Protein AF-A0A7W4B3J1-F1 (afdb_monomer_lite)

Foldseek 3Di:
DDPDPDQPPFPDADDDDDPVRDQAFDDDPDPCPVVQWDADRRGRTITGDPSVSVVVVCVPPVDDPPDD

Secondary structure (DSSP, 8-state):
------S--EEEE-----TT-PPP-----SS-TT--EEE-TTT-EEEE-HHHHHHHHHHHSSS-----

pLDDT: mean 76.05, std 18.33, range [42.06, 94.69]

Structure (mmCIF, N/CA/C/O backbone):
data_AF-A0A7W4B3J1-F1
#
_entry.id   AF-A0A7W4B3J1-F1
#
loop_
_atom_site.group_PDB
_atom_site.id
_atom_site.type_symbol
_atom_site.label_atom_id
_atom_site.label_alt_id
_atom_site.label_comp_id
_atom_site.label_asym_id
_atom_site.label_entity_id
_atom_site.label_seq_id
_atom_site.pdbx_PDB_ins_code
_atom_site.Cartn_x
_atom_site.Cartn_y
_atom_site.Cartn_z
_atom_site.occupancy
_atom_site.B_iso_or_equiv
_atom_site.auth_seq_id
_atom_site.auth_comp_id
_atom_site.auth_asym_id
_atom_site.auth_atom_id
_atom_site.pdbx_PDB_model_num
ATOM 1 N N . TYR A 1 1 ? 27.472 10.452 -4.886 1.00 42.12 1 TYR A N 1
ATOM 2 C CA . TYR A 1 1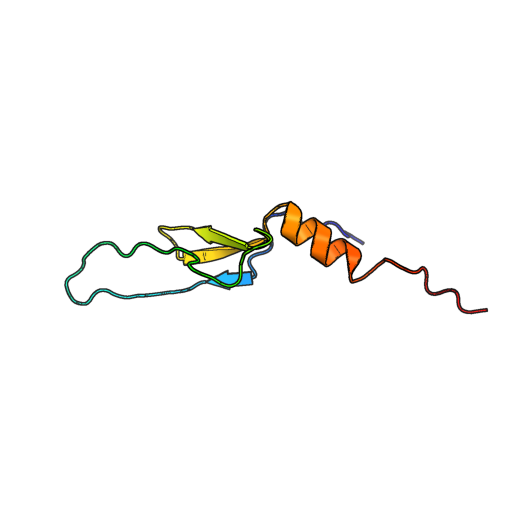 ? 26.050 10.484 -5.261 1.00 42.12 1 TYR A CA 1
ATOM 3 C C . TYR A 1 1 ? 25.506 9.114 -4.891 1.00 42.12 1 TYR A C 1
ATOM 5 O O . TYR A 1 1 ? 26.180 8.142 -5.190 1.00 42.12 1 TYR A O 1
ATOM 13 N N . PHE A 1 2 ? 24.453 9.031 -4.074 1.00 42.06 2 PHE A N 1
ATOM 14 C CA . PHE A 1 2 ? 23.901 7.751 -3.611 1.00 42.06 2 PHE A CA 1
ATOM 15 C C . PHE A 1 2 ? 22.605 7.506 -4.382 1.00 42.06 2 PHE A C 1
ATOM 17 O O . PHE A 1 2 ? 21.563 8.053 -4.046 1.00 42.06 2 PHE A O 1
ATOM 24 N N . GLU A 1 3 ? 22.726 6.737 -5.456 1.00 43.88 3 GLU A N 1
ATOM 25 C CA . GLU A 1 3 ? 21.714 6.491 -6.494 1.00 43.88 3 GLU A CA 1
ATOM 26 C C . GLU A 1 3 ? 20.807 5.282 -6.223 1.00 43.88 3 GLU A C 1
ATOM 28 O O . GLU A 1 3 ? 20.117 4.799 -7.110 1.00 43.88 3 GLU A O 1
ATOM 33 N N . ASN A 1 4 ? 20.773 4.792 -4.985 1.00 49.84 4 ASN A N 1
ATOM 34 C CA . ASN A 1 4 ? 19.984 3.623 -4.620 1.00 49.84 4 ASN A CA 1
ATOM 35 C C . ASN A 1 4 ? 18.914 4.045 -3.609 1.00 49.84 4 ASN A C 1
ATOM 37 O O . ASN A 1 4 ? 19.133 3.976 -2.399 1.00 49.84 4 ASN A O 1
ATOM 41 N N . SER A 1 5 ? 17.775 4.549 -4.100 1.00 50.31 5 SER A N 1
ATOM 42 C CA . SER A 1 5 ? 16.572 4.640 -3.269 1.00 50.31 5 SER A CA 1
ATOM 43 C C . SER A 1 5 ? 16.123 3.201 -3.023 1.00 50.31 5 SER A C 1
ATOM 45 O O . SER A 1 5 ? 15.448 2.595 -3.848 1.00 50.31 5 SER A O 1
ATOM 47 N N . SER A 1 6 ? 16.640 2.612 -1.944 1.00 50.06 6 SER A N 1
ATOM 48 C CA . SER A 1 6 ? 16.265 1.284 -1.467 1.00 50.06 6 SER A CA 1
ATOM 49 C C . SER A 1 6 ? 14.742 1.167 -1.400 1.00 50.06 6 SER A C 1
ATOM 51 O O . SER A 1 6 ? 14.085 2.145 -1.045 1.00 50.06 6 SER A O 1
ATOM 53 N N . ASP A 1 7 ? 14.233 -0.026 -1.709 1.00 50.50 7 ASP A N 1
ATOM 54 C CA . ASP A 1 7 ? 12.856 -0.553 -1.595 1.00 50.50 7 ASP A CA 1
ATOM 55 C C . ASP A 1 7 ? 11.915 0.062 -0.535 1.00 50.50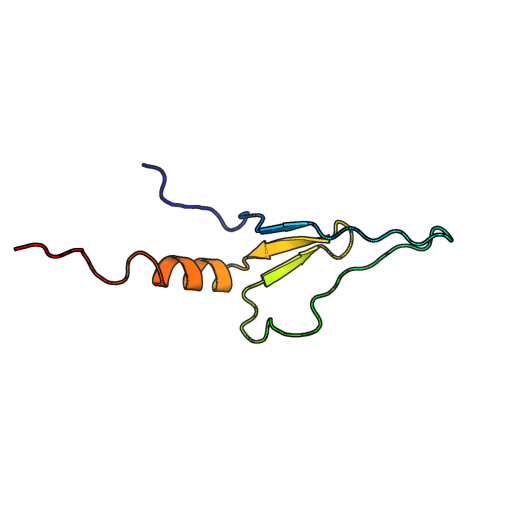 7 ASP A C 1
ATOM 57 O O . ASP A 1 7 ? 10.704 0.055 -0.700 1.00 50.50 7 ASP A O 1
ATOM 61 N N . SER A 1 8 ? 12.453 0.694 0.499 1.00 53.12 8 SER A N 1
ATOM 62 C CA . SER A 1 8 ? 11.773 1.519 1.500 1.00 53.12 8 SER A CA 1
ATOM 63 C C . SER A 1 8 ? 11.344 2.937 1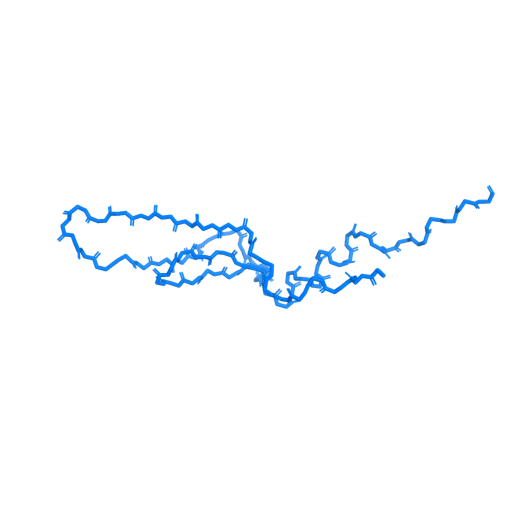.038 1.00 53.12 8 SER A C 1
ATOM 65 O O . SER A 1 8 ? 11.213 3.837 1.878 1.00 53.12 8 SER A O 1
ATOM 67 N N . THR A 1 9 ? 11.125 3.207 -0.255 1.00 65.88 9 THR A N 1
ATOM 68 C CA . THR A 1 9 ? 10.561 4.512 -0.657 1.00 65.88 9 THR A CA 1
ATOM 69 C C . THR A 1 9 ? 9.083 4.566 -0.260 1.00 65.88 9 THR A C 1
ATOM 71 O O . THR A 1 9 ? 8.223 3.899 -0.838 1.00 65.88 9 THR A O 1
ATOM 74 N N . VAL A 1 10 ? 8.788 5.336 0.787 1.00 74.00 10 VAL A N 1
ATOM 75 C CA . VAL A 1 10 ? 7.413 5.594 1.219 1.00 74.00 10 VAL A CA 1
ATOM 76 C C . VAL A 1 10 ? 6.803 6.607 0.259 1.00 74.00 10 VAL A C 1
ATOM 78 O O . VAL A 1 10 ? 7.269 7.741 0.169 1.00 74.00 10 VAL A O 1
ATOM 81 N N . ILE A 1 11 ? 5.748 6.197 -0.444 1.00 81.75 11 ILE A N 1
ATOM 82 C CA . ILE A 1 11 ? 5.006 7.066 -1.364 1.00 81.75 11 ILE A CA 1
ATOM 83 C C . ILE A 1 11 ? 4.010 7.925 -0.580 1.00 81.75 11 ILE A C 1
ATOM 85 O O . ILE A 1 11 ? 3.803 9.097 -0.893 1.00 81.75 11 ILE A O 1
ATOM 89 N N . GLY A 1 12 ? 3.405 7.356 0.466 1.00 84.94 12 GLY A N 1
ATOM 90 C CA . GLY A 1 12 ? 2.469 8.063 1.332 1.00 84.94 12 GLY A CA 1
ATOM 91 C C . GLY A 1 12 ? 1.839 7.170 2.395 1.00 84.94 12 GLY A C 1
ATOM 92 O O . GLY A 1 12 ? 2.174 5.995 2.528 1.00 84.94 12 GLY A O 1
ATOM 93 N N . THR A 1 13 ? 0.911 7.734 3.164 1.00 89.19 13 THR A N 1
ATOM 94 C CA . THR A 1 13 ? 0.182 7.017 4.218 1.00 89.19 13 THR A CA 1
ATOM 95 C C . THR A 1 13 ? -1.298 7.358 4.144 1.00 89.19 13 THR A C 1
ATOM 97 O O . THR A 1 13 ? -1.667 8.529 4.042 1.00 89.19 13 THR A O 1
ATOM 100 N N . VAL A 1 14 ? -2.143 6.334 4.208 1.00 88.38 14 VAL A N 1
ATOM 101 C CA . VAL A 1 14 ? -3.598 6.468 4.296 1.00 88.38 14 VAL A CA 1
ATOM 102 C C . VAL A 1 14 ? -4.021 6.313 5.751 1.00 88.38 14 VAL A C 1
ATOM 104 O O . VAL A 1 14 ? -3.550 5.419 6.444 1.00 88.38 14 VAL A O 1
ATOM 107 N N . ASN A 1 15 ? -4.930 7.174 6.208 1.00 89.50 15 ASN A N 1
ATOM 108 C CA . ASN A 1 15 ? -5.470 7.121 7.562 1.00 89.50 15 ASN A CA 1
ATOM 109 C C . ASN A 1 15 ? -6.999 7.086 7.530 1.00 89.50 15 ASN A C 1
ATOM 111 O O . ASN A 1 15 ? -7.634 7.982 6.972 1.00 89.50 15 ASN A O 1
ATOM 115 N N . ALA A 1 16 ? -7.579 6.091 8.191 1.00 87.06 16 ALA A N 1
ATOM 116 C CA . ALA A 1 16 ? -9.006 5.959 8.425 1.00 87.06 16 ALA A CA 1
ATOM 117 C C . ALA A 1 16 ? -9.284 5.751 9.920 1.00 87.06 16 ALA A C 1
ATOM 119 O O . ALA A 1 16 ? -8.486 5.162 10.647 1.00 87.06 16 ALA A O 1
ATOM 120 N N . ILE A 1 17 ? -10.416 6.290 10.373 1.00 86.12 17 ILE A N 1
ATOM 121 C CA . ILE A 1 17 ? -10.848 6.275 11.771 1.00 86.12 17 ILE A CA 1
ATOM 122 C C . ILE A 1 17 ? -12.236 5.643 11.802 1.00 86.12 17 ILE A C 1
ATOM 124 O O . ILE A 1 17 ? -13.161 6.181 11.196 1.00 86.12 17 ILE A O 1
ATOM 128 N N . ASP A 1 18 ? -12.363 4.522 12.506 1.00 84.12 18 ASP A N 1
ATOM 129 C CA . ASP A 1 18 ? -13.649 3.909 12.831 1.00 84.12 18 ASP A CA 1
ATOM 130 C C . ASP A 1 18 ? -14.205 4.575 14.107 1.00 84.12 18 ASP A C 1
ATOM 132 O O . ASP A 1 18 ? -13.552 4.492 15.154 1.00 84.12 18 ASP A O 1
ATOM 136 N N . PRO A 1 19 ? -15.351 5.283 14.053 1.00 85.25 19 PRO A N 1
ATOM 137 C CA . PRO A 1 19 ? -15.923 5.979 15.212 1.00 85.25 19 PRO A CA 1
ATOM 138 C C . PRO A 1 19 ? -16.233 5.051 16.395 1.00 85.25 19 PRO A C 1
ATOM 140 O O . PRO A 1 19 ? -16.239 5.490 17.546 1.00 85.25 19 PRO A O 1
ATOM 143 N N . GLU A 1 20 ? -16.475 3.774 16.113 1.00 92.94 20 GLU A N 1
ATOM 144 C CA . GLU A 1 20 ? -16.789 2.728 17.078 1.00 92.94 20 GLU A CA 1
ATOM 145 C C . GLU A 1 20 ? -15.536 2.009 17.622 1.00 92.94 20 GLU A C 1
ATOM 147 O O . GLU A 1 20 ? -15.639 1.221 18.564 1.00 92.94 20 GLU A O 1
ATOM 152 N N . GLY A 1 21 ? -14.343 2.322 17.099 1.00 83.88 21 GLY A N 1
ATOM 153 C CA . GLY A 1 21 ? -13.056 1.802 17.572 1.00 83.88 21 GLY A CA 1
ATOM 154 C C . GLY A 1 21 ? -12.679 0.418 17.035 1.00 83.88 21 GLY A C 1
ATOM 155 O O . GLY A 1 21 ? -11.794 -0.238 17.588 1.00 83.88 21 GLY A O 1
ATOM 156 N N . THR A 1 22 ? -13.334 -0.042 15.971 1.00 89.31 22 THR A N 1
ATOM 157 C CA . THR A 1 22 ? -13.006 -1.300 15.294 1.00 89.31 22 THR A CA 1
ATOM 158 C C . THR A 1 22 ? -11.640 -1.191 14.608 1.00 89.31 22 THR A C 1
ATOM 160 O O . THR A 1 22 ? -11.321 -0.144 14.037 1.00 89.31 22 THR A O 1
ATOM 163 N N . PRO A 1 23 ? -10.809 -2.254 14.615 1.00 86.94 23 PRO A N 1
ATOM 164 C CA . PRO A 1 23 ? -9.564 -2.255 13.859 1.00 86.94 23 PRO A CA 1
ATOM 165 C C . PRO A 1 23 ? -9.818 -1.999 12.372 1.00 86.94 23 PRO A C 1
ATOM 167 O O . PRO A 1 23 ? -10.569 -2.728 11.723 1.00 86.94 23 PRO A O 1
ATOM 170 N N . VAL A 1 24 ? -9.155 -0.980 11.834 1.00 91.31 24 VAL A N 1
ATOM 171 C CA . VAL A 1 24 ? -9.156 -0.696 10.400 1.00 91.31 24 VAL A CA 1
ATOM 172 C C . VAL A 1 24 ? -8.086 -1.552 9.733 1.00 91.31 24 VAL A C 1
ATOM 174 O O . VAL A 1 24 ? -6.980 -1.685 10.250 1.00 91.31 24 VAL A O 1
ATOM 177 N N . THR A 1 25 ? -8.422 -2.145 8.590 1.00 93.31 25 THR A N 1
ATOM 178 C CA . THR A 1 25 ? -7.476 -2.895 7.758 1.00 93.31 25 THR A CA 1
ATOM 179 C C . THR A 1 25 ? -7.415 -2.287 6.366 1.00 93.31 25 THR A C 1
ATOM 181 O O . THR A 1 25 ? -8.454 -2.015 5.763 1.00 93.31 25 THR A O 1
ATOM 184 N N . TYR A 1 26 ? -6.203 -2.097 5.848 1.00 93.00 26 TYR A N 1
ATOM 185 C CA . TYR A 1 26 ? -5.972 -1.495 4.536 1.00 93.00 26 TYR A CA 1
ATOM 186 C C . TYR A 1 26 ? -5.622 -2.541 3.474 1.00 93.00 26 TYR A C 1
ATOM 188 O O . TYR A 1 26 ? -4.930 -3.521 3.742 1.00 93.00 26 TYR A O 1
ATOM 196 N N . SER A 1 27 ? -6.104 -2.329 2.249 1.00 94.56 27 SER A N 1
ATOM 197 C CA . SER A 1 27 ? -5.745 -3.131 1.075 1.00 94.56 27 SER A CA 1
ATOM 198 C C . SER A 1 27 ? -5.896 -2.304 -0.204 1.00 94.56 27 SER A C 1
ATOM 200 O O . SER A 1 27 ? -6.720 -1.389 -0.262 1.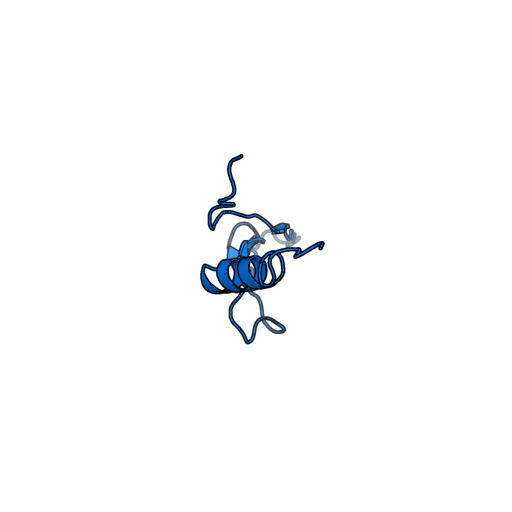00 94.56 27 SER A O 1
ATOM 202 N N . ILE A 1 28 ? -5.102 -2.623 -1.229 1.00 92.50 28 ILE A N 1
ATOM 203 C CA . ILE A 1 28 ? -5.250 -2.044 -2.568 1.00 92.50 28 ILE A CA 1
ATOM 204 C C . ILE A 1 28 ? -6.156 -2.971 -3.376 1.00 92.50 28 ILE A C 1
ATOM 206 O O . ILE A 1 28 ? -5.801 -4.116 -3.640 1.00 92.50 28 ILE A O 1
ATOM 210 N N . VAL A 1 29 ? -7.339 -2.482 -3.747 1.00 94.50 29 VAL A N 1
ATOM 211 C CA . VAL A 1 29 ? -8.382 -3.304 -4.390 1.00 94.50 29 VAL A CA 1
ATOM 212 C C . VAL A 1 29 ? -8.302 -3.257 -5.922 1.00 94.50 29 VAL A C 1
ATOM 214 O O . VAL A 1 29 ? -8.790 -4.158 -6.597 1.00 94.50 29 VAL A O 1
ATOM 217 N N . SER A 1 30 ? -7.699 -2.210 -6.490 1.00 92.38 30 SER A N 1
ATOM 218 C CA . SER A 1 30 ? -7.619 -1.987 -7.940 1.00 92.38 30 SER A CA 1
ATOM 219 C C . SER A 1 30 ? -6.501 -1.006 -8.295 1.00 92.38 30 SER A C 1
ATOM 221 O O . SER A 1 30 ? -6.098 -0.220 -7.438 1.00 92.38 30 SER A O 1
ATOM 223 N N . GLY A 1 31 ? -6.063 -0.986 -9.559 1.00 88.38 31 GLY A N 1
ATOM 224 C CA . GLY A 1 31 ? -5.052 -0.034 -10.046 1.00 88.38 31 GLY A CA 1
ATOM 225 C C . GLY A 1 31 ? -3.614 -0.405 -9.673 1.00 88.38 31 GLY A C 1
ATOM 226 O O . GLY A 1 31 ? -2.724 0.433 -9.758 1.00 88.38 31 GLY A O 1
ATOM 227 N N . ASN A 1 32 ? -3.397 -1.651 -9.251 1.00 91.56 32 ASN A N 1
ATOM 228 C CA . ASN A 1 32 ? -2.095 -2.215 -8.902 1.00 91.56 32 ASN A CA 1
ATOM 229 C C . ASN A 1 32 ? -1.907 -3.581 -9.581 1.00 91.56 32 ASN A C 1
ATOM 231 O O . ASN A 1 32 ? -1.433 -4.535 -8.969 1.00 91.56 32 ASN A O 1
ATOM 235 N N . ASP A 1 33 ? -2.346 -3.684 -10.836 1.00 92.69 33 ASP A N 1
ATOM 236 C CA . ASP A 1 33 ? -2.352 -4.941 -11.593 1.00 92.69 33 ASP A CA 1
ATOM 237 C C . ASP A 1 33 ? -0.925 -5.463 -11.835 1.00 92.69 33 ASP A C 1
ATOM 239 O O . ASP A 1 33 ? -0.690 -6.670 -11.813 1.00 92.69 33 ASP A O 1
ATOM 243 N N . ASP A 1 34 ? 0.043 -4.550 -11.962 1.00 88.56 34 ASP A N 1
ATOM 244 C CA . ASP A 1 34 ? 1.469 -4.861 -12.100 1.00 88.56 34 ASP A CA 1
ATOM 245 C C . ASP A 1 34 ? 2.184 -5.114 -10.755 1.00 88.56 34 ASP A C 1
ATOM 247 O O . ASP A 1 34 ? 3.393 -5.350 -10.723 1.00 88.56 34 ASP A O 1
ATOM 251 N N . ALA A 1 35 ? 1.452 -5.065 -9.633 1.00 89.81 35 ALA A N 1
ATOM 252 C CA . ALA A 1 35 ? 1.964 -5.257 -8.274 1.00 89.81 35 ALA A CA 1
ATOM 253 C C . ALA A 1 35 ? 3.165 -4.354 -7.923 1.00 89.81 35 ALA A C 1
ATOM 255 O O . ALA A 1 35 ? 4.085 -4.766 -7.215 1.00 89.81 35 ALA A O 1
ATOM 256 N N . TRP A 1 36 ? 3.176 -3.119 -8.426 1.00 89.25 36 TRP A N 1
ATOM 257 C CA . TRP A 1 36 ? 4.227 -2.133 -8.153 1.00 89.25 36 TRP A CA 1
ATOM 258 C C . TRP A 1 36 ? 4.116 -1.497 -6.775 1.00 89.25 36 TRP A C 1
ATOM 260 O O . TRP A 1 36 ? 5.119 -1.042 -6.234 1.00 89.25 36 TRP A O 1
ATOM 270 N N . PHE A 1 37 ? 2.913 -1.476 -6.215 1.00 90.50 37 PHE A N 1
ATOM 271 C CA . PHE A 1 37 ? 2.612 -0.869 -4.930 1.00 90.50 37 PHE A CA 1
ATOM 272 C C . PHE A 1 37 ? 2.252 -1.935 -3.899 1.00 90.50 37 PHE A C 1
ATOM 274 O O . PHE A 1 37 ? 1.643 -2.958 -4.218 1.00 90.50 37 PHE A O 1
ATOM 281 N N . GLU A 1 38 ? 2.568 -1.669 -2.642 1.00 92.94 38 GLU A N 1
ATOM 282 C CA . GLU A 1 38 ? 2.100 -2.441 -1.495 1.00 92.94 38 GLU A CA 1
ATOM 283 C C . GLU A 1 38 ? 1.587 -1.495 -0.406 1.00 92.94 38 GLU A C 1
ATOM 285 O O . GLU A 1 38 ? 1.963 -0.322 -0.368 1.00 92.94 38 GLU A O 1
ATOM 290 N N . ILE A 1 39 ? 0.686 -1.989 0.449 1.00 94.69 39 ILE A N 1
ATOM 291 C CA . ILE A 1 39 ? 0.154 -1.235 1.587 1.00 94.69 39 ILE A CA 1
ATOM 292 C C . ILE A 1 39 ? 0.261 -2.062 2.865 1.00 94.69 39 ILE A C 1
ATOM 294 O O . ILE A 1 39 ? -0.131 -3.231 2.889 1.00 94.69 39 ILE A O 1
ATOM 298 N N . ASP A 1 40 ? 0.761 -1.451 3.936 1.00 92.38 40 ASP A N 1
ATOM 299 C CA . ASP A 1 40 ? 0.735 -2.051 5.266 1.00 92.38 40 ASP A CA 1
ATOM 300 C C . ASP A 1 40 ? -0.722 -2.092 5.772 1.00 92.38 40 ASP A C 1
ATOM 302 O O . ASP A 1 40 ? -1.362 -1.042 5.911 1.00 92.38 40 ASP A O 1
ATOM 306 N N . PRO A 1 41 ? -1.270 -3.284 6.071 1.00 92.00 41 PRO A N 1
ATOM 307 C CA . PRO A 1 41 ? -2.671 -3.439 6.441 1.00 92.00 41 PRO A CA 1
ATOM 308 C C . PRO A 1 41 ? -3.018 -2.830 7.804 1.00 92.00 41 PRO A C 1
ATOM 310 O O . PRO A 1 41 ? -4.198 -2.642 8.077 1.00 92.00 41 PRO A O 1
ATOM 313 N N . VAL A 1 42 ? -2.032 -2.525 8.649 1.00 90.94 42 VAL A N 1
ATOM 314 C CA . VAL A 1 42 ? -2.208 -1.946 9.987 1.00 90.94 42 VAL A CA 1
ATOM 315 C C . VAL A 1 42 ? -1.926 -0.447 9.972 1.00 90.94 42 VAL A C 1
ATOM 317 O O . VAL A 1 42 ? -2.687 0.327 10.549 1.00 90.94 42 VAL A O 1
ATOM 320 N N . THR A 1 43 ? -0.837 -0.027 9.326 1.00 90.12 43 THR A N 1
ATOM 321 C CA . THR A 1 43 ? -0.386 1.374 9.364 1.00 90.12 43 THR A CA 1
ATOM 322 C C . THR A 1 43 ? -0.884 2.212 8.187 1.00 90.12 43 THR A C 1
ATOM 324 O O . THR A 1 43 ? -0.842 3.438 8.261 1.00 90.12 43 THR A O 1
ATOM 327 N N . GLY A 1 44 ? -1.355 1.579 7.107 1.00 91.25 44 GLY A N 1
ATOM 328 C CA . GLY A 1 44 ? -1.811 2.264 5.896 1.00 91.25 44 GLY A CA 1
ATOM 329 C C . GLY A 1 44 ? -0.681 2.905 5.086 1.00 91.25 44 GLY A C 1
ATOM 330 O O . GLY A 1 44 ? -0.946 3.715 4.195 1.00 91.25 44 GLY A O 1
ATOM 331 N N . VAL A 1 45 ? 0.580 2.585 5.392 1.00 93.12 45 VAL A N 1
ATOM 332 C CA . VAL A 1 45 ? 1.751 3.056 4.642 1.00 93.12 45 VAL A CA 1
ATOM 333 C C . VAL A 1 45 ? 1.774 2.395 3.270 1.00 93.12 45 VAL A C 1
ATOM 335 O O . VAL A 1 45 ? 1.686 1.176 3.183 1.00 93.12 45 VAL A O 1
ATOM 338 N N . ILE A 1 46 ? 1.913 3.202 2.218 1.00 90.94 46 ILE A N 1
ATOM 339 C CA . ILE A 1 46 ? 2.066 2.755 0.834 1.00 90.94 46 ILE A CA 1
ATOM 340 C C . ILE A 1 46 ? 3.538 2.885 0.427 1.00 90.94 46 ILE A C 1
ATOM 342 O O . ILE A 1 46 ? 4.112 3.980 0.498 1.00 90.94 46 ILE A O 1
ATOM 346 N N . SER A 1 47 ? 4.122 1.785 -0.041 1.00 89.56 47 SER A N 1
ATOM 347 C CA . SER A 1 47 ? 5.495 1.688 -0.558 1.00 89.56 47 SER A CA 1
ATOM 348 C C . SER A 1 47 ? 5.526 1.048 -1.948 1.00 89.56 47 SER A C 1
ATOM 350 O O . SER A 1 47 ? 4.517 0.541 -2.449 1.00 89.56 47 SER A O 1
ATOM 352 N N . LEU A 1 48 ? 6.690 1.118 -2.599 1.00 87.06 48 LEU A N 1
ATOM 353 C CA . LEU A 1 48 ? 6.955 0.367 -3.824 1.00 87.06 48 LEU A CA 1
ATOM 354 C C . LEU A 1 48 ? 7.415 -1.050 -3.490 1.00 87.06 48 LEU A C 1
ATOM 356 O O . LEU A 1 48 ? 8.267 -1.248 -2.631 1.00 87.06 48 LEU A O 1
ATOM 360 N N . THR A 1 49 ? 6.936 -2.023 -4.257 1.00 87.56 49 THR A N 1
ATOM 361 C CA . THR A 1 49 ? 7.535 -3.358 -4.284 1.00 87.56 49 THR A CA 1
ATOM 362 C C . THR A 1 49 ? 8.862 -3.326 -5.053 1.00 87.56 49 THR A C 1
ATOM 364 O O . THR A 1 49 ? 9.114 -2.392 -5.824 1.00 87.56 49 THR A O 1
ATOM 367 N N . PRO A 1 50 ? 9.699 -4.378 -4.968 1.00 82.75 50 PRO A N 1
ATOM 368 C CA . PRO A 1 50 ? 10.897 -4.481 -5.802 1.00 82.75 50 PRO A CA 1
ATOM 369 C C . PRO A 1 50 ? 10.620 -4.330 -7.309 1.00 82.75 50 PRO A C 1
ATOM 371 O O . PRO A 1 50 ? 11.444 -3.777 -8.036 1.00 82.75 50 PRO A O 1
ATOM 374 N N . ALA A 1 51 ? 9.449 -4.779 -7.780 1.00 82.50 51 ALA A N 1
ATOM 375 C CA . ALA A 1 51 ? 9.027 -4.608 -9.169 1.00 82.50 51 ALA A CA 1
ATOM 376 C C . ALA A 1 51 ? 8.701 -3.142 -9.497 1.00 82.50 51 ALA A C 1
ATOM 378 O O . ALA A 1 51 ? 9.118 -2.645 -10.542 1.00 82.50 51 ALA A O 1
ATOM 379 N N . GLY A 1 52 ? 8.020 -2.435 -8.590 1.00 83.25 52 GLY A N 1
ATOM 380 C CA . GLY A 1 52 ? 7.744 -1.005 -8.732 1.00 83.25 52 GLY A CA 1
ATOM 381 C C . GLY A 1 52 ? 9.017 -0.158 -8.733 1.00 83.25 52 GLY A C 1
ATOM 382 O O . GLY A 1 52 ? 9.165 0.731 -9.567 1.00 83.25 52 GLY A O 1
ATOM 383 N N . VAL A 1 53 ? 9.986 -0.479 -7.870 1.00 79.31 53 VAL A N 1
ATOM 384 C CA . VAL A 1 53 ? 11.302 0.185 -7.864 1.00 79.31 53 VAL A CA 1
ATOM 385 C C . VAL A 1 53 ? 12.030 -0.025 -9.189 1.00 79.31 53 VAL A C 1
ATOM 387 O O . VAL A 1 53 ? 12.548 0.930 -9.765 1.00 79.31 53 VAL A O 1
ATOM 390 N N . ALA A 1 54 ? 12.037 -1.255 -9.710 1.00 75.81 54 ALA A N 1
ATOM 391 C CA . ALA A 1 54 ? 12.640 -1.551 -11.004 1.00 75.81 54 ALA A CA 1
ATOM 392 C C . ALA A 1 54 ? 11.935 -0.812 -12.156 1.00 75.81 54 ALA A C 1
ATOM 394 O O . ALA A 1 54 ? 12.600 -0.372 -13.091 1.00 75.81 54 ALA A O 1
ATOM 395 N N . ALA A 1 55 ? 10.612 -0.638 -12.099 1.00 72.75 55 ALA A N 1
ATOM 396 C CA . ALA A 1 55 ? 9.869 0.133 -13.094 1.00 72.75 55 ALA A CA 1
ATOM 397 C C . ALA A 1 55 ? 10.246 1.626 -13.069 1.00 72.75 55 ALA A C 1
ATOM 399 O O . ALA A 1 55 ? 10.529 2.195 -14.119 1.00 72.75 55 ALA A O 1
A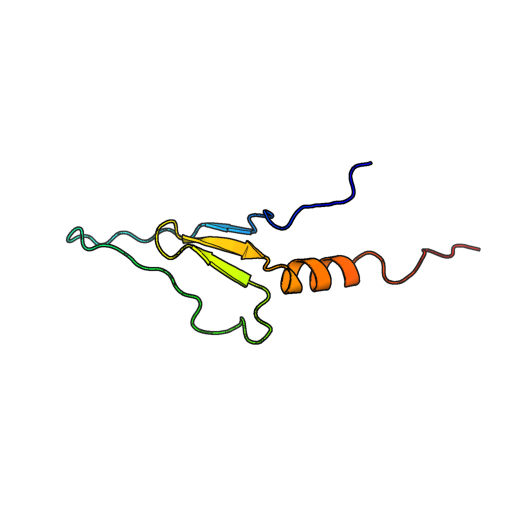TOM 400 N N . VAL A 1 56 ? 10.343 2.239 -11.882 1.00 64.75 56 VAL A N 1
ATOM 401 C CA . VAL A 1 56 ? 10.748 3.651 -11.723 1.00 64.75 56 VAL A CA 1
ATOM 402 C C . VAL A 1 56 ? 12.211 3.874 -12.124 1.00 64.75 56 VAL A C 1
ATOM 404 O O . VAL A 1 56 ? 12.531 4.877 -12.757 1.00 64.75 56 VAL A O 1
ATOM 407 N N . ALA A 1 57 ? 13.100 2.922 -11.827 1.00 57.66 57 ALA A N 1
ATOM 408 C CA . ALA A 1 57 ? 14.497 2.977 -12.262 1.00 57.66 57 ALA A CA 1
ATOM 409 C C . ALA A 1 57 ? 14.643 2.943 -13.797 1.00 57.66 57 ALA A C 1
ATOM 411 O O . ALA A 1 57 ? 15.580 3.526 -14.340 1.00 57.66 57 ALA A O 1
ATOM 412 N N . ASN A 1 58 ? 13.705 2.305 -14.506 1.00 51.22 58 ASN A N 1
ATOM 413 C CA . ASN A 1 58 ? 13.701 2.249 -15.969 1.00 51.22 58 ASN A CA 1
ATOM 414 C C . ASN A 1 58 ? 13.106 3.504 -16.645 1.00 51.22 58 ASN A C 1
ATOM 416 O O . ASN A 1 58 ? 13.288 3.661 -17.850 1.00 51.22 58 ASN A O 1
ATOM 420 N N . ASP A 1 59 ? 12.439 4.401 -15.909 1.00 50.66 59 ASP A N 1
ATOM 421 C CA . ASP A 1 59 ? 11.839 5.637 -16.453 1.00 50.66 59 ASP A CA 1
ATOM 422 C C . ASP A 1 59 ? 12.771 6.865 -16.358 1.00 50.66 59 ASP A C 1
ATOM 424 O O . ASP A 1 59 ? 12.519 7.891 -16.982 1.00 50.66 59 ASP A O 1
ATOM 428 N N . PHE A 1 60 ? 13.896 6.782 -15.630 1.00 49.84 60 PHE A N 1
ATOM 429 C CA . PHE A 1 60 ? 14.823 7.921 -15.506 1.00 49.84 60 PHE A CA 1
ATOM 430 C C . PHE A 1 60 ? 16.207 7.733 -16.153 1.00 49.84 60 PHE A C 1
ATOM 432 O O . PHE A 1 60 ? 16.895 8.721 -16.377 1.00 49.84 60 PHE A O 1
ATOM 439 N N . GLU A 1 61 ? 16.622 6.519 -16.534 1.00 55.81 61 GLU A N 1
ATOM 440 C CA . GLU A 1 61 ? 17.996 6.280 -17.033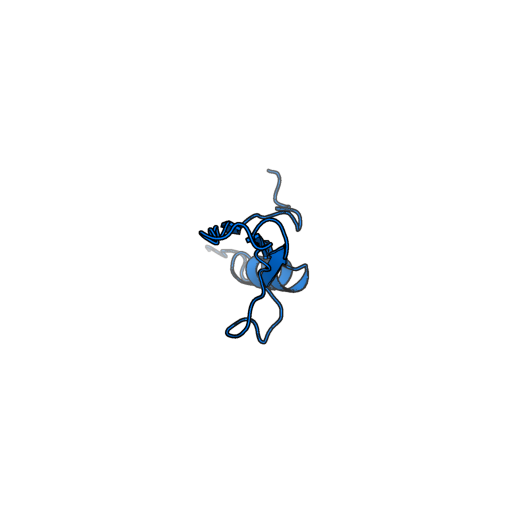 1.00 55.81 61 GLU A CA 1
ATOM 441 C C . GLU A 1 61 ? 18.065 5.367 -18.284 1.00 55.81 61 GLU A C 1
ATOM 443 O O . GLU A 1 61 ? 19.077 4.714 -18.535 1.00 55.81 61 GLU A O 1
ATOM 448 N N . ALA A 1 62 ? 17.014 5.286 -19.113 1.00 48.59 62 ALA A N 1
ATOM 449 C CA . ALA A 1 62 ? 17.039 4.411 -20.299 1.00 48.59 62 ALA A CA 1
ATOM 450 C C . ALA A 1 62 ? 17.791 4.980 -21.519 1.00 48.59 62 ALA A C 1
ATOM 452 O O . ALA A 1 62 ? 18.026 4.248 -22.480 1.00 48.59 62 ALA A O 1
ATOM 453 N N . LEU A 1 63 ? 18.210 6.248 -21.512 1.00 47.19 63 LEU A N 1
ATOM 454 C CA . LEU A 1 63 ? 19.117 6.775 -22.532 1.00 47.19 63 LEU A CA 1
ATOM 455 C C . LEU A 1 63 ? 20.149 7.681 -21.871 1.00 47.19 63 LEU A C 1
ATOM 457 O O . LEU A 1 63 ? 19.801 8.711 -21.300 1.00 47.19 63 LEU A O 1
ATOM 461 N N . ALA A 1 64 ? 21.430 7.328 -22.011 1.00 47.91 64 ALA A N 1
ATOM 462 C CA . ALA A 1 64 ? 22.503 8.293 -21.832 1.00 47.91 64 ALA A CA 1
ATOM 463 C C . ALA A 1 64 ? 22.129 9.557 -22.621 1.00 47.91 64 ALA A C 1
ATOM 465 O O . ALA A 1 64 ? 21.845 9.466 -23.818 1.00 47.91 64 ALA A O 1
ATOM 466 N N . ASN A 1 65 ? 22.119 10.722 -21.970 1.00 52.59 65 ASN A N 1
ATOM 467 C CA . ASN A 1 65 ? 22.030 11.998 -22.669 1.00 52.59 65 ASN A CA 1
ATOM 468 C C . ASN A 1 65 ? 23.287 12.150 -23.539 1.00 52.59 65 ASN A C 1
ATOM 470 O O . ASN A 1 65 ? 24.290 12.728 -23.124 1.00 52.59 65 ASN A O 1
ATOM 474 N N . VAL A 1 66 ? 23.256 11.587 -24.747 1.00 49.78 66 VAL A N 1
ATOM 475 C CA . VAL A 1 66 ? 24.268 11.818 -25.771 1.00 49.78 66 VAL A CA 1
ATOM 476 C C . VAL A 1 66 ? 24.008 13.213 -26.318 1.00 49.78 66 VAL A C 1
ATOM 478 O O . VAL A 1 66 ? 23.177 13.407 -27.203 1.00 49.78 66 VAL A O 1
ATOM 481 N N . HIS A 1 67 ? 24.705 14.197 -25.762 1.00 46.34 67 HIS A N 1
ATOM 482 C CA . HIS A 1 67 ? 24.859 15.492 -26.403 1.00 46.34 67 HIS A CA 1
ATOM 483 C C . HIS A 1 67 ? 26.184 15.472 -27.172 1.00 46.34 67 HIS A C 1
ATOM 485 O O . HIS A 1 67 ? 27.249 15.418 -26.556 1.00 46.34 67 HIS A O 1
ATOM 491 N N . ASN A 1 68 ? 26.097 15.422 -28.507 1.00 46.41 68 ASN A N 1
ATOM 492 C CA . ASN A 1 68 ? 27.216 15.744 -29.400 1.00 46.41 68 ASN A CA 1
ATOM 493 C C . ASN A 1 68 ? 27.454 17.253 -29.410 1.00 46.41 68 ASN A C 1
ATOM 495 O O . ASN A 1 68 ? 26.439 17.984 -29.453 1.00 46.41 68 ASN A O 1
#

Sequence (68 aa):
YFENSSDSTVIGTVNAIDPEGTPVTYSIVSGNDDAWFEIDPVTGVISLTPAGVAAVANDFEALANVHN

Radius of gyration: 16.68 Å; chains: 1; bounding box: 44×21×47 Å